Protein AF-A0AAW1VMP9-F1 (afdb_monomer_lite)

Foldseek 3Di:
DDDDDPDPDVVVVVVLLVVLVVVLVVVQVVVCVVPVVNPPSNVVSVVVNPDQDALVQLCVLLVHDPPDDPVVLVVSLVVQLVVCVVPNDSNSNSSSVSSVVNVVVVCVVVVVDDPDDD

Sequence (118 aa):
MKTFLLSQDHSYDILFRLESRSFFKDAVSVYASKSGVAQETLQNAARRAGKVMTEQEARQILGISEETAWEEVLKRYDTLFENNAKNGSFYLQSKVHRAKECLEAAYKDKGQGTPTPS

Organism: Rubus argutus (NCBI:txid59490)

pLDDT: mean 72.02, std 18.21, range [34.09, 94.81]

Radius of gyration: 16.91 Å; chains: 1; bounding box: 56×26×35 Å

Structure (mmCIF, N/CA/C/O backbone):
data_AF-A0AAW1VMP9-F1
#
_entry.id   AF-A0AAW1VMP9-F1
#
loop_
_atom_site.group_PDB
_atom_site.id
_atom_site.type_symbol
_atom_site.label_atom_id
_atom_site.label_alt_id
_atom_site.label_comp_id
_atom_site.label_asym_id
_atom_site.label_entity_id
_atom_site.label_seq_id
_atom_site.pdbx_PDB_ins_code
_atom_site.Cartn_x
_atom_site.Cartn_y
_atom_site.Cartn_z
_atom_site.occupancy
_atom_site.B_iso_or_equiv
_atom_site.auth_seq_id
_atom_site.auth_comp_id
_atom_site.auth_asym_id
_atom_site.auth_atom_id
_atom_site.pdbx_PDB_model_num
ATOM 1 N N . MET A 1 1 ? -19.586 12.106 -18.437 1.00 40.34 1 MET A N 1
ATOM 2 C CA . MET A 1 1 ? -19.361 10.649 -18.546 1.00 40.34 1 MET A CA 1
ATOM 3 C C . MET A 1 1 ? -19.416 10.084 -17.138 1.00 40.34 1 MET A C 1
ATOM 5 O O . MET A 1 1 ? -18.731 10.603 -16.269 1.00 40.34 1 MET A O 1
ATOM 9 N N . LYS A 1 2 ? -20.368 9.179 -16.896 1.00 35.84 2 LYS A N 1
ATOM 10 C CA . LYS A 1 2 ? -20.777 8.687 -15.573 1.00 35.84 2 LYS A CA 1
ATOM 11 C C . LYS A 1 2 ? -19.667 7.864 -14.912 1.00 35.84 2 LYS A C 1
ATOM 13 O O . LYS A 1 2 ? -19.147 6.941 -15.528 1.00 35.84 2 LYS A O 1
ATOM 18 N N . THR A 1 3 ? -19.366 8.236 -13.670 1.00 40.00 3 THR A N 1
ATOM 19 C CA . THR A 1 3 ? -19.149 7.349 -12.517 1.00 40.00 3 THR A CA 1
ATOM 20 C C . THR A 1 3 ? -19.154 5.850 -12.832 1.00 40.00 3 THR A C 1
ATOM 22 O O . THR A 1 3 ? -20.214 5.251 -12.992 1.00 40.00 3 THR A O 1
ATOM 25 N N . PHE A 1 4 ? -17.972 5.234 -12.827 1.00 34.56 4 PHE A N 1
ATOM 26 C CA . PHE A 1 4 ? -17.830 3.811 -12.542 1.00 34.56 4 PHE A CA 1
ATOM 27 C C . PHE A 1 4 ? -17.018 3.678 -11.264 1.00 34.56 4 PHE A C 1
ATOM 29 O O . PHE A 1 4 ? -15.803 3.849 -11.237 1.00 34.56 4 PHE A O 1
ATOM 36 N N . LEU A 1 5 ? -17.768 3.441 -10.193 1.00 34.25 5 LEU A N 1
ATOM 37 C CA . LEU A 1 5 ? -17.295 2.845 -8.961 1.00 34.25 5 LEU A CA 1
ATOM 38 C C . LEU A 1 5 ? -16.457 1.621 -9.346 1.00 34.25 5 LEU A C 1
ATOM 40 O O . LEU A 1 5 ? -16.983 0.677 -9.937 1.00 34.25 5 LEU A O 1
ATOM 44 N N . LEU A 1 6 ? -15.155 1.662 -9.067 1.00 37.22 6 LEU A N 1
ATOM 45 C CA . LEU A 1 6 ? -14.300 0.484 -9.143 1.00 37.22 6 LEU A CA 1
ATOM 46 C C . LEU A 1 6 ? -14.728 -0.459 -8.018 1.00 37.22 6 LEU A C 1
ATOM 48 O O . LEU A 1 6 ? -14.197 -0.429 -6.909 1.00 37.22 6 LEU A O 1
ATOM 52 N N . SER A 1 7 ? -15.732 -1.280 -8.323 1.00 34.09 7 SER A N 1
ATOM 53 C CA . SER A 1 7 ? -15.973 -2.524 -7.613 1.00 34.09 7 SER A CA 1
ATOM 54 C C . SER A 1 7 ? -14.687 -3.341 -7.627 1.00 34.09 7 SER A C 1
ATOM 56 O O . SER A 1 7 ? -14.056 -3.553 -8.662 1.00 34.09 7 SER A O 1
ATOM 58 N N . GLN A 1 8 ? -14.315 -3.762 -6.428 1.00 42.28 8 GLN A N 1
ATOM 59 C CA . GLN A 1 8 ? -13.253 -4.694 -6.094 1.00 42.28 8 GLN A CA 1
ATOM 60 C C . GLN A 1 8 ? -13.503 -6.060 -6.760 1.00 42.28 8 GLN A C 1
ATOM 62 O O . GLN A 1 8 ? -13.965 -6.990 -6.108 1.00 42.28 8 GLN A O 1
ATOM 67 N N . ASP A 1 9 ? -13.216 -6.196 -8.053 1.00 42.22 9 ASP A N 1
ATOM 68 C CA . ASP A 1 9 ? -13.177 -7.499 -8.720 1.00 42.22 9 ASP A CA 1
ATOM 69 C C . ASP A 1 9 ? -11.758 -8.078 -8.628 1.00 42.22 9 ASP A C 1
ATOM 71 O O . ASP A 1 9 ? -10.798 -7.497 -9.143 1.00 42.22 9 ASP A O 1
ATOM 75 N N . HIS A 1 10 ? -11.617 -9.253 -7.998 1.00 47.28 10 HIS A N 1
ATOM 76 C CA . HIS A 1 10 ? -10.349 -9.999 -7.861 1.00 47.28 10 HIS A CA 1
ATOM 77 C C . HIS A 1 10 ? -9.597 -10.176 -9.194 1.00 47.28 10 HIS A C 1
ATOM 79 O O . HIS A 1 10 ? -8.377 -10.345 -9.216 1.00 47.28 10 HIS A O 1
ATOM 85 N N . SER A 1 11 ? -10.313 -10.117 -10.318 1.00 42.22 11 SER A N 1
ATOM 86 C CA . SER A 1 11 ? -9.743 -10.254 -11.655 1.00 42.22 11 SER A CA 1
ATOM 87 C C . SER A 1 11 ? -8.805 -9.098 -12.031 1.00 42.22 11 SER A C 1
ATOM 89 O O . SER A 1 11 ? -7.775 -9.341 -12.661 1.00 42.22 11 SER A O 1
ATOM 91 N N . TYR A 1 12 ? -9.099 -7.860 -11.614 1.00 53.59 12 TYR A N 1
ATOM 92 C CA . TYR A 1 12 ? -8.202 -6.721 -11.850 1.00 53.59 12 TYR A CA 1
ATOM 93 C C . TYR A 1 12 ? -6.960 -6.786 -10.956 1.00 53.59 12 TYR A C 1
ATOM 95 O O . TYR A 1 12 ? -5.870 -6.423 -11.392 1.00 53.59 12 TYR A O 1
ATOM 103 N N . ASP A 1 13 ? -7.090 -7.332 -9.746 1.00 56.94 13 ASP A N 1
ATOM 104 C CA . ASP A 1 13 ? -5.974 -7.504 -8.815 1.00 56.94 13 ASP A CA 1
ATOM 105 C C . ASP A 1 13 ? -4.960 -8.565 -9.290 1.00 56.94 13 ASP A C 1
ATOM 107 O O . ASP A 1 13 ? -3.744 -8.376 -9.186 1.00 56.94 13 ASP A O 1
ATOM 111 N N . ILE A 1 14 ? -5.427 -9.675 -9.875 1.00 57.69 14 ILE A N 1
ATOM 112 C CA . ILE A 1 14 ? -4.536 -10.680 -10.481 1.00 57.69 14 ILE A CA 1
ATOM 113 C C . ILE A 1 14 ? -3.787 -10.083 -11.675 1.00 57.69 14 ILE A C 1
ATOM 115 O O . ILE A 1 14 ? -2.569 -10.248 -11.770 1.00 57.69 14 ILE A O 1
ATOM 119 N N . LEU A 1 15 ? -4.490 -9.375 -12.561 1.00 54.03 15 LEU A N 1
ATOM 120 C CA . LEU A 1 15 ? -3.881 -8.742 -13.732 1.00 54.03 15 LEU A CA 1
ATOM 121 C C . LEU A 1 15 ? -2.833 -7.708 -13.323 1.00 54.03 15 LEU A C 1
ATOM 123 O O . LEU A 1 15 ? -1.704 -7.756 -13.806 1.00 54.03 15 LEU A O 1
ATOM 127 N N . PHE A 1 16 ? -3.153 -6.873 -12.340 1.00 62.84 16 PHE A N 1
ATOM 128 C CA . PHE A 1 16 ? -2.234 -5.883 -11.806 1.00 62.84 16 PHE A CA 1
ATOM 129 C C . PHE A 1 16 ? -0.995 -6.529 -11.157 1.00 62.84 16 PHE A C 1
ATOM 131 O O . PHE A 1 16 ? 0.134 -6.144 -11.450 1.00 62.84 16 PHE A O 1
ATOM 138 N N . ARG A 1 17 ? -1.167 -7.603 -10.369 1.00 60.78 17 ARG A N 1
ATOM 139 C CA . ARG A 1 17 ? -0.063 -8.393 -9.781 1.00 60.78 17 ARG A CA 1
ATOM 140 C C . ARG A 1 17 ? 0.872 -8.986 -10.842 1.00 60.78 17 ARG A C 1
ATOM 142 O O . ARG A 1 17 ? 2.087 -9.057 -10.631 1.00 60.78 17 ARG A O 1
ATOM 149 N N . LEU A 1 18 ? 0.312 -9.471 -11.949 1.00 61.47 18 LEU A N 1
ATOM 150 C CA . LEU A 1 18 ? 1.073 -10.063 -13.050 1.00 61.47 18 LEU A CA 1
ATOM 151 C C . LEU A 1 18 ? 1.825 -8.993 -13.845 1.00 61.47 18 LEU A C 1
ATOM 153 O O . LEU A 1 18 ? 3.013 -9.168 -14.126 1.00 61.47 18 LEU A O 1
ATOM 157 N N . GLU A 1 19 ? 1.171 -7.872 -14.125 1.00 65.12 19 GLU A N 1
ATOM 158 C CA . GLU A 1 19 ? 1.743 -6.751 -14.864 1.00 65.12 19 GLU A CA 1
ATOM 159 C C . GLU A 1 19 ? 2.907 -6.105 -14.093 1.00 65.12 19 GLU A C 1
ATOM 161 O O . GLU A 1 19 ? 3.992 -5.933 -14.653 1.00 65.12 19 GLU A O 1
ATOM 166 N N . SER A 1 20 ? 2.780 -5.898 -12.772 1.00 67.81 20 SER A N 1
ATOM 167 C CA . SER A 1 20 ? 3.886 -5.378 -11.946 1.00 67.81 20 SER A CA 1
ATOM 168 C C . SER A 1 20 ? 5.080 -6.333 -11.904 1.00 67.81 20 SER A C 1
ATOM 170 O O . SER A 1 20 ? 6.230 -5.889 -11.901 1.00 67.81 20 SER A O 1
ATOM 172 N N . ARG A 1 21 ? 4.838 -7.654 -11.881 1.00 67.31 21 ARG A N 1
ATOM 173 C CA . ARG A 1 21 ? 5.917 -8.656 -11.931 1.00 67.31 21 ARG A CA 1
ATOM 174 C C . ARG A 1 21 ? 6.619 -8.660 -13.282 1.00 67.31 21 ARG A C 1
ATOM 176 O O . ARG A 1 21 ? 7.835 -8.831 -13.285 1.00 67.31 21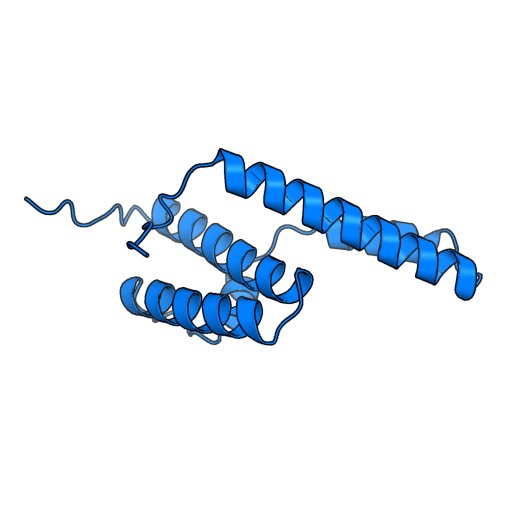 ARG A O 1
ATOM 183 N N . SER A 1 22 ? 5.896 -8.495 -14.391 1.00 69.81 22 SER A N 1
ATOM 184 C CA . SER A 1 22 ? 6.514 -8.377 -15.717 1.00 69.81 22 SER A CA 1
ATOM 185 C C . SER A 1 22 ? 7.405 -7.143 -15.773 1.00 69.81 22 SER A C 1
ATOM 187 O O . SER A 1 22 ? 8.600 -7.262 -16.020 1.00 69.81 22 SER A O 1
ATOM 189 N N . PHE A 1 23 ? 6.867 -5.989 -15.378 1.00 68.06 23 PHE A N 1
ATOM 190 C CA . PHE A 1 23 ? 7.603 -4.729 -15.399 1.00 68.06 23 PHE A CA 1
ATOM 191 C C . PHE A 1 23 ? 8.866 -4.768 -14.524 1.00 68.06 23 PHE A C 1
ATOM 193 O O . PHE A 1 23 ? 9.930 -4.297 -14.922 1.00 68.06 23 PHE A O 1
ATOM 200 N N . PHE A 1 24 ? 8.778 -5.374 -13.334 1.00 67.50 24 PHE A N 1
ATOM 201 C CA . PHE A 1 24 ? 9.937 -5.564 -12.461 1.00 67.50 24 PHE A CA 1
ATOM 202 C C . PHE A 1 24 ? 10.985 -6.497 -13.080 1.00 67.50 24 PHE A C 1
ATOM 204 O O . PHE A 1 24 ? 12.177 -6.198 -13.020 1.00 67.50 24 PHE A O 1
ATOM 211 N N . LYS A 1 25 ? 10.562 -7.616 -13.682 1.00 69.56 25 LYS A N 1
ATOM 212 C CA . LYS A 1 25 ? 11.471 -8.540 -14.375 1.00 69.56 25 LYS A CA 1
ATOM 213 C C . LYS A 1 25 ? 12.194 -7.847 -15.526 1.00 69.56 25 LYS A C 1
ATOM 215 O O . LYS A 1 25 ? 13.407 -8.001 -15.639 1.00 69.56 25 LYS A O 1
ATOM 220 N N . ASP A 1 26 ? 11.477 -7.050 -16.309 1.00 74.00 26 ASP A N 1
ATOM 221 C CA . ASP A 1 26 ? 12.039 -6.319 -17.443 1.00 74.00 26 ASP A CA 1
ATOM 222 C C . ASP A 1 26 ? 13.040 -5.260 -16.968 1.00 74.00 26 ASP A C 1
ATOM 224 O O . ASP A 1 26 ? 14.166 -5.202 -17.462 1.00 74.00 26 ASP A O 1
ATOM 228 N N . ALA A 1 27 ? 12.695 -4.486 -15.933 1.00 72.06 27 ALA A N 1
ATOM 229 C CA . ALA A 1 27 ? 13.596 -3.500 -15.337 1.00 72.06 27 ALA A CA 1
ATOM 230 C C . ALA A 1 27 ? 14.885 -4.140 -14.795 1.00 72.06 27 ALA A C 1
ATOM 232 O O . ALA A 1 27 ? 15.986 -3.636 -15.029 1.00 72.06 27 ALA A O 1
ATOM 233 N N . VAL A 1 28 ? 14.759 -5.275 -14.103 1.00 69.81 28 VAL A N 1
ATOM 234 C CA . VAL A 1 28 ? 15.901 -6.039 -13.591 1.00 69.81 28 VAL A CA 1
ATOM 235 C C . VAL A 1 28 ? 16.744 -6.599 -14.739 1.00 69.81 28 VAL A C 1
ATOM 237 O O . VAL A 1 28 ? 17.968 -6.493 -14.690 1.00 69.81 28 VAL A O 1
ATOM 240 N N . SER A 1 29 ? 16.117 -7.143 -15.786 1.00 72.75 29 SER A N 1
ATOM 241 C CA . SER A 1 29 ? 16.826 -7.663 -16.958 1.00 72.75 29 SER A CA 1
ATOM 242 C C . SER A 1 29 ? 17.614 -6.564 -17.670 1.00 72.75 29 SER A C 1
ATOM 244 O O . SER A 1 29 ? 18.782 -6.759 -17.993 1.00 72.75 29 SER A O 1
ATOM 246 N N . VAL A 1 30 ? 17.013 -5.388 -17.867 1.00 73.62 30 VAL A N 1
ATOM 247 C CA . VAL A 1 30 ? 17.678 -4.235 -18.492 1.00 73.62 30 VAL A CA 1
ATOM 248 C C . VAL A 1 30 ? 18.849 -3.744 -17.638 1.00 73.62 30 VAL A C 1
ATOM 250 O O . VAL A 1 30 ? 19.916 -3.439 -18.173 1.00 73.62 30 VAL A O 1
ATOM 253 N N . TYR A 1 31 ? 18.684 -3.679 -16.314 1.00 68.44 31 TYR A N 1
ATOM 254 C CA . TYR A 1 31 ? 19.758 -3.287 -15.400 1.00 68.44 31 TYR A CA 1
ATOM 255 C C . TYR A 1 31 ? 20.919 -4.296 -15.405 1.00 68.44 31 TYR A C 1
ATOM 257 O O . TYR A 1 31 ? 22.084 -3.895 -15.450 1.00 68.44 31 TYR A O 1
ATOM 265 N N . ALA A 1 32 ? 20.621 -5.599 -15.417 1.00 65.69 32 ALA A N 1
ATOM 266 C CA . ALA A 1 32 ? 21.622 -6.664 -15.472 1.00 65.69 32 ALA A CA 1
ATOM 267 C C . ALA A 1 32 ? 22.429 -6.631 -16.782 1.00 65.69 32 ALA A C 1
ATOM 269 O O . ALA A 1 32 ? 23.659 -6.682 -16.742 1.00 65.69 32 ALA A O 1
ATOM 270 N N . SER A 1 33 ? 21.764 -6.453 -17.931 1.00 69.00 33 SER A N 1
ATOM 271 C CA . SER A 1 33 ? 22.430 -6.328 -19.236 1.00 69.00 33 SER A CA 1
ATOM 272 C C . SER A 1 33 ? 23.355 -5.110 -19.331 1.00 69.00 33 SER A C 1
ATOM 274 O O . SER A 1 33 ? 24.319 -5.141 -20.089 1.00 69.00 33 SER A O 1
ATOM 276 N N . LYS A 1 34 ? 23.085 -4.041 -18.568 1.00 68.06 34 LYS A N 1
ATOM 277 C CA . LYS A 1 34 ? 23.891 -2.808 -18.563 1.00 68.06 34 LYS A CA 1
ATOM 278 C C . LYS A 1 34 ? 25.041 -2.808 -17.552 1.00 68.06 34 LYS A C 1
ATOM 280 O O . LYS A 1 34 ? 26.014 -2.097 -17.765 1.00 68.06 34 LYS A O 1
ATOM 285 N N . SER A 1 35 ? 24.926 -3.554 -16.452 1.00 60.88 35 SER A N 1
ATOM 286 C CA . SER A 1 35 ? 25.877 -3.501 -15.327 1.00 60.88 35 SER A CA 1
ATOM 287 C C . SER A 1 35 ? 26.858 -4.676 -15.263 1.00 60.88 35 SER A C 1
ATOM 289 O O . SER A 1 35 ? 27.803 -4.621 -14.484 1.00 60.88 35 SER A O 1
ATOM 291 N N . GLY A 1 36 ? 26.660 -5.741 -16.051 1.00 61.72 36 GLY A N 1
ATOM 292 C CA . GLY A 1 36 ? 27.541 -6.919 -16.052 1.00 61.72 36 GLY A CA 1
ATOM 293 C C . GLY A 1 36 ? 27.444 -7.796 -14.792 1.00 61.72 36 GLY A C 1
ATOM 294 O O . GLY A 1 36 ? 28.116 -8.819 -14.703 1.00 61.72 36 GLY A O 1
ATOM 295 N N . VAL A 1 37 ? 26.582 -7.443 -13.829 1.00 59.09 37 VAL A N 1
ATOM 296 C CA . VAL A 1 37 ? 26.373 -8.179 -12.571 1.00 59.09 37 VAL A CA 1
ATOM 297 C C . VAL A 1 37 ? 25.137 -9.077 -12.711 1.00 59.09 37 VAL A C 1
ATOM 299 O O . VAL A 1 37 ? 24.029 -8.722 -12.313 1.00 59.09 37 VAL A O 1
ATOM 302 N N . ALA A 1 38 ? 25.296 -10.228 -13.368 1.00 59.72 38 ALA A N 1
ATOM 303 C CA . ALA A 1 38 ? 24.158 -10.944 -13.958 1.00 59.72 38 ALA A CA 1
ATOM 304 C C . ALA A 1 38 ? 23.418 -11.944 -13.045 1.00 59.72 38 ALA A C 1
ATOM 306 O O . ALA A 1 38 ? 22.240 -12.193 -13.284 1.00 59.72 38 ALA A O 1
ATOM 307 N N . GLN A 1 39 ? 24.038 -12.527 -12.010 1.00 56.34 39 GLN A N 1
ATOM 308 C CA . GLN A 1 39 ? 23.386 -13.605 -11.237 1.00 56.34 39 GLN A CA 1
ATOM 309 C C . GLN A 1 39 ? 23.012 -13.238 -9.802 1.00 56.34 39 GLN A C 1
ATOM 311 O O . GLN A 1 39 ? 21.892 -13.519 -9.375 1.00 56.34 39 GLN A O 1
ATOM 316 N N . GLU A 1 40 ? 23.910 -12.601 -9.054 1.00 57.84 40 GLU A N 1
ATOM 317 C CA . GLU A 1 40 ? 23.676 -12.337 -7.632 1.00 57.84 40 GLU A CA 1
ATOM 318 C C . GLU A 1 40 ? 22.629 -11.233 -7.419 1.00 57.84 40 GLU A C 1
ATOM 320 O O . GLU A 1 40 ? 21.730 -11.366 -6.587 1.00 57.84 40 GLU A O 1
ATOM 325 N N . THR A 1 41 ? 22.654 -10.180 -8.244 1.00 58.75 41 THR A N 1
ATOM 326 C CA . THR A 1 41 ? 21.614 -9.141 -8.264 1.00 58.75 41 THR A CA 1
ATOM 327 C C . THR A 1 41 ? 20.272 -9.701 -8.723 1.00 58.75 41 THR A C 1
ATOM 329 O O . THR A 1 41 ? 19.247 -9.320 -8.167 1.00 58.75 41 THR A O 1
ATOM 332 N N . LEU A 1 42 ? 20.259 -10.646 -9.669 1.00 55.16 42 LEU A N 1
ATOM 333 C CA . LEU A 1 42 ? 19.035 -11.290 -10.150 1.00 55.16 42 LEU A CA 1
ATOM 334 C C . LEU A 1 42 ? 18.411 -12.187 -9.073 1.00 55.16 42 LEU A C 1
ATOM 336 O O . LEU A 1 42 ? 17.206 -12.118 -8.846 1.00 55.16 42 LEU A O 1
ATOM 340 N N . GLN A 1 43 ? 19.223 -12.976 -8.358 1.00 56.00 43 GLN A N 1
ATOM 341 C CA . GLN A 1 43 ? 18.763 -13.784 -7.224 1.00 56.00 43 GLN A CA 1
ATOM 342 C C . GLN A 1 43 ? 18.306 -12.921 -6.049 1.00 56.00 43 GLN A C 1
ATOM 344 O O . GLN A 1 43 ? 17.280 -13.223 -5.446 1.00 56.00 43 GLN A O 1
ATOM 349 N N . ASN A 1 44 ? 19.015 -11.836 -5.728 1.00 56.94 44 ASN A N 1
ATOM 350 C CA . ASN A 1 44 ? 18.604 -10.917 -4.667 1.00 56.94 44 ASN A CA 1
ATOM 351 C C . ASN A 1 44 ?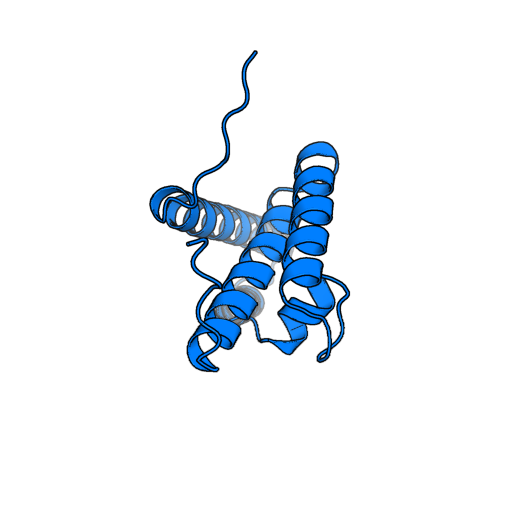 17.344 -10.129 -5.048 1.00 56.94 44 ASN A C 1
ATOM 353 O O . ASN A 1 44 ? 16.455 -9.963 -4.215 1.00 56.94 44 ASN A O 1
ATOM 357 N N . ALA A 1 45 ? 17.216 -9.699 -6.304 1.00 53.66 45 ALA A N 1
ATOM 358 C CA . ALA A 1 45 ? 16.008 -9.073 -6.828 1.00 53.66 45 ALA A CA 1
ATOM 359 C C . ALA A 1 45 ? 14.833 -10.059 -6.856 1.00 53.66 45 ALA A C 1
ATOM 361 O O . ALA A 1 45 ? 13.737 -9.686 -6.461 1.00 53.66 45 ALA A O 1
ATOM 362 N N . ALA A 1 46 ? 15.053 -11.322 -7.229 1.00 52.78 46 ALA A N 1
ATOM 363 C CA . ALA A 1 46 ? 14.037 -12.373 -7.184 1.00 52.78 46 ALA A CA 1
ATOM 364 C C . ALA A 1 46 ? 13.634 -12.737 -5.743 1.00 52.78 46 ALA A C 1
ATOM 366 O O . ALA A 1 46 ? 12.446 -12.869 -5.459 1.00 52.78 46 ALA A O 1
ATOM 367 N N . ARG A 1 47 ? 14.593 -12.819 -4.807 1.00 53.56 47 ARG A N 1
ATOM 368 C CA . ARG A 1 47 ? 14.331 -12.996 -3.366 1.00 53.56 47 ARG A CA 1
ATOM 369 C C . ARG A 1 47 ? 13.544 -11.820 -2.788 1.00 53.56 47 ARG A C 1
ATOM 371 O O . ARG A 1 47 ? 12.621 -12.037 -2.012 1.00 53.56 47 ARG A O 1
ATOM 378 N N . ARG A 1 48 ? 13.861 -10.582 -3.189 1.00 53.75 48 ARG A N 1
ATOM 379 C CA . ARG A 1 48 ? 13.104 -9.378 -2.801 1.00 53.75 48 ARG A CA 1
ATOM 380 C C . ARG A 1 48 ? 11.731 -9.307 -3.468 1.00 53.75 48 ARG A C 1
ATOM 382 O O . ARG A 1 48 ? 10.780 -8.910 -2.812 1.00 53.75 48 ARG A O 1
ATOM 389 N N . ALA A 1 49 ? 11.602 -9.741 -4.719 1.00 51.44 49 ALA A N 1
ATOM 390 C CA . ALA A 1 49 ? 10.324 -9.840 -5.423 1.00 51.44 49 ALA A CA 1
ATOM 391 C C . ALA A 1 49 ? 9.407 -10.924 -4.836 1.00 51.44 49 ALA A C 1
ATOM 393 O O . ALA A 1 49 ? 8.192 -10.843 -4.990 1.00 51.44 49 ALA A O 1
ATOM 394 N N . GLY A 1 50 ? 9.983 -11.926 -4.163 1.00 51.25 50 GLY A N 1
ATOM 395 C CA . GLY A 1 50 ? 9.266 -12.924 -3.372 1.00 51.25 50 GLY A CA 1
ATOM 396 C C . GLY A 1 50 ? 8.997 -12.510 -1.923 1.00 51.25 50 GLY A C 1
ATOM 397 O O . GLY A 1 50 ? 8.323 -13.250 -1.209 1.00 51.25 50 GLY A O 1
ATOM 398 N N . LYS A 1 51 ? 9.502 -11.356 -1.461 1.00 62.59 51 LYS A N 1
ATOM 399 C CA . LYS A 1 51 ? 9.240 -10.886 -0.101 1.00 62.59 51 LYS A CA 1
ATOM 400 C C . LYS A 1 51 ? 7.810 -10.357 -0.034 1.00 62.59 51 LYS A C 1
ATOM 402 O O . LYS A 1 51 ? 7.491 -9.316 -0.605 1.00 62.59 51 LYS A O 1
ATOM 407 N N . VAL A 1 52 ? 6.956 -11.105 0.657 1.00 70.94 52 VAL A N 1
ATOM 408 C CA . VAL A 1 52 ? 5.611 -10.669 1.037 1.00 70.94 52 VAL A CA 1
ATOM 409 C C . VAL A 1 52 ? 5.748 -9.376 1.842 1.00 70.94 52 VAL A C 1
ATOM 411 O O . VAL A 1 52 ? 6.567 -9.305 2.761 1.00 70.94 52 VAL A O 1
ATOM 414 N N . MET A 1 53 ? 5.000 -8.343 1.456 1.00 82.75 53 MET A N 1
ATOM 415 C CA . MET A 1 53 ? 4.989 -7.074 2.182 1.00 82.75 53 MET A CA 1
ATOM 416 C C . MET A 1 53 ? 4.477 -7.292 3.607 1.00 82.75 53 MET A C 1
ATOM 418 O O . MET A 1 53 ? 3.500 -8.011 3.810 1.00 82.75 53 MET A O 1
ATOM 422 N N . THR A 1 54 ? 5.148 -6.678 4.580 1.00 89.25 54 THR A N 1
ATOM 423 C CA . THR A 1 54 ? 4.747 -6.732 5.990 1.00 89.25 54 THR A CA 1
ATOM 424 C C . THR A 1 54 ? 3.728 -5.638 6.313 1.00 89.25 54 THR A C 1
ATOM 426 O O . THR A 1 54 ? 3.702 -4.598 5.655 1.00 89.25 54 THR A O 1
ATOM 429 N N . GLU A 1 55 ? 2.930 -5.832 7.369 1.00 89.25 55 GLU A N 1
ATOM 430 C CA . GLU A 1 55 ? 1.969 -4.826 7.860 1.00 89.25 55 GLU A CA 1
ATOM 431 C C . GLU A 1 55 ? 2.660 -3.481 8.144 1.00 89.25 55 GLU A C 1
ATOM 433 O O . GLU A 1 55 ? 2.162 -2.420 7.774 1.00 89.25 55 GLU A O 1
ATOM 438 N N . GLN A 1 56 ? 3.862 -3.524 8.725 1.00 89.50 56 GLN A N 1
ATOM 439 C CA . GLN A 1 56 ? 4.664 -2.332 8.999 1.00 89.50 56 GLN A CA 1
ATOM 440 C C . GLN A 1 56 ? 5.079 -1.592 7.716 1.00 89.50 56 GLN A C 1
ATOM 442 O O . GLN A 1 56 ? 4.967 -0.368 7.657 1.00 89.50 56 GLN A O 1
ATOM 447 N N . GLU A 1 57 ? 5.532 -2.308 6.680 1.00 88.69 57 GLU A N 1
ATOM 448 C CA . GLU A 1 57 ? 5.878 -1.700 5.385 1.00 88.69 57 GLU A CA 1
ATOM 449 C C . GLU A 1 57 ? 4.630 -1.097 4.721 1.00 88.69 57 GLU A C 1
ATOM 451 O O . GLU A 1 57 ? 4.681 0.019 4.204 1.00 88.69 57 GLU A O 1
ATOM 456 N N . ALA A 1 58 ? 3.485 -1.781 4.803 1.00 92.69 58 ALA A N 1
ATOM 457 C CA . ALA A 1 58 ? 2.221 -1.272 4.283 1.00 92.69 58 ALA A CA 1
ATOM 458 C C . ALA A 1 58 ? 1.796 0.039 4.967 1.00 92.69 58 ALA A C 1
ATOM 460 O O . ALA A 1 58 ? 1.426 1.003 4.291 1.00 92.69 58 ALA A O 1
ATOM 461 N N . ARG A 1 59 ? 1.921 0.116 6.299 1.00 93.50 59 ARG A N 1
ATOM 462 C CA . ARG A 1 59 ? 1.659 1.345 7.066 1.00 93.50 59 ARG A CA 1
ATOM 463 C C . ARG A 1 59 ? 2.587 2.485 6.669 1.00 93.50 59 ARG A C 1
ATOM 465 O O . ARG A 1 59 ? 2.126 3.609 6.492 1.00 93.50 59 ARG A O 1
ATOM 472 N N . GLN A 1 60 ? 3.871 2.198 6.467 1.00 94.19 60 GLN A N 1
ATOM 473 C CA . GLN A 1 60 ? 4.839 3.194 6.006 1.00 94.19 60 GLN A CA 1
ATOM 474 C C . GLN A 1 60 ? 4.507 3.718 4.605 1.00 94.19 60 GLN A C 1
ATOM 476 O O . GLN A 1 60 ? 4.579 4.922 4.379 1.00 94.19 60 GLN A O 1
ATOM 481 N N . ILE A 1 61 ? 4.095 2.842 3.682 1.00 93.00 61 ILE A N 1
ATOM 482 C CA . ILE A 1 61 ? 3.701 3.228 2.318 1.00 93.00 61 ILE A CA 1
ATOM 483 C C . ILE A 1 61 ? 2.473 4.145 2.325 1.00 93.00 61 ILE A C 1
ATO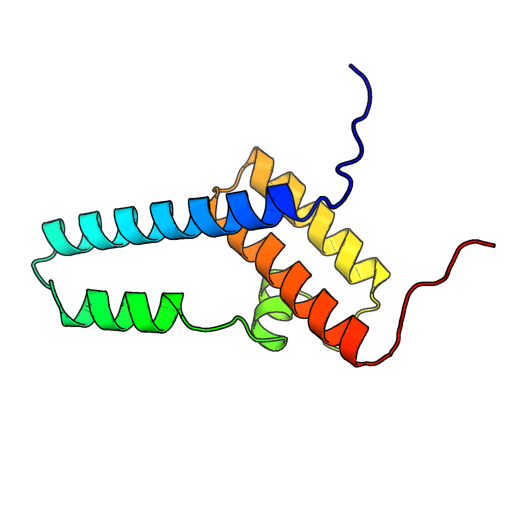M 485 O O . ILE A 1 61 ? 2.440 5.116 1.571 1.00 93.00 61 ILE A O 1
ATOM 489 N N . LEU A 1 62 ? 1.478 3.867 3.172 1.00 94.81 62 LEU A N 1
ATOM 490 C CA . LEU A 1 62 ? 0.305 4.736 3.314 1.00 94.81 62 LEU A CA 1
ATOM 491 C C . LEU A 1 62 ? 0.576 5.957 4.215 1.00 94.81 62 LEU A C 1
ATOM 493 O O . LEU A 1 62 ? -0.188 6.923 4.202 1.00 94.81 62 LEU A O 1
ATOM 497 N N . GLY A 1 63 ? 1.679 5.962 4.963 1.00 94.81 63 GLY A N 1
ATO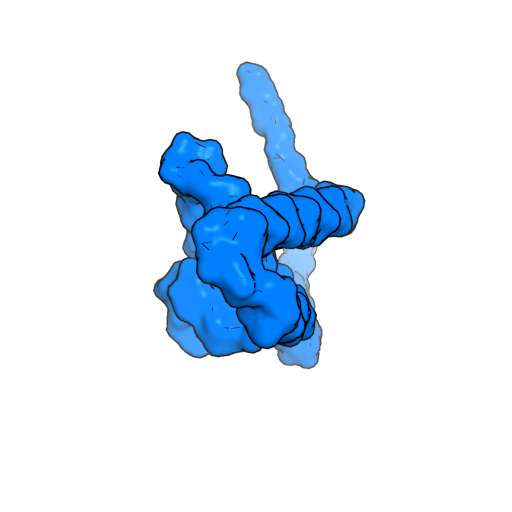M 498 C CA . GLY A 1 63 ? 2.022 7.021 5.909 1.00 94.81 63 GLY A CA 1
ATOM 499 C C . GLY A 1 63 ? 1.037 7.099 7.075 1.00 94.81 63 GLY A C 1
ATOM 500 O O . GLY A 1 63 ? 0.594 8.192 7.418 1.00 94.81 63 GLY A O 1
ATOM 501 N N . ILE A 1 64 ? 0.668 5.945 7.632 1.00 94.19 64 ILE A N 1
ATOM 502 C CA . ILE A 1 64 ? -0.278 5.799 8.747 1.00 94.19 64 ILE A CA 1
ATOM 503 C C . ILE A 1 64 ? 0.395 5.142 9.959 1.00 94.19 64 ILE A C 1
ATOM 505 O O . ILE A 1 64 ? 1.424 4.475 9.828 1.00 94.19 64 ILE A O 1
ATOM 509 N N . SER A 1 65 ? -0.191 5.320 11.141 1.00 92.88 65 SER A N 1
ATOM 510 C CA . SER A 1 65 ? 0.257 4.692 12.390 1.00 92.88 65 SER A CA 1
ATOM 511 C C . SER A 1 65 ? -0.494 3.388 12.676 1.00 92.88 65 SER A C 1
ATOM 513 O O . SER A 1 65 ? -1.440 3.026 11.975 1.00 92.88 65 SER A O 1
ATOM 515 N N . GLU A 1 66 ? -0.084 2.670 13.724 1.00 86.94 66 GLU A N 1
ATOM 516 C CA . GLU A 1 66 ? -0.747 1.421 14.118 1.00 86.94 66 GLU A CA 1
ATOM 517 C C . GLU A 1 66 ? -2.182 1.612 14.604 1.00 86.94 66 GLU A C 1
ATOM 519 O O . GLU A 1 66 ? -3.035 0.759 14.379 1.00 86.94 66 GLU A O 1
ATOM 524 N N . GLU A 1 67 ? -2.442 2.763 15.215 1.00 87.12 67 GLU A N 1
ATOM 525 C CA . GLU A 1 67 ? -3.723 3.137 15.816 1.00 87.12 67 GLU A CA 1
ATOM 526 C C . GLU A 1 67 ? -4.685 3.783 14.808 1.00 87.12 67 GLU A C 1
ATOM 528 O O . GLU A 1 67 ? -5.768 4.241 15.166 1.00 87.12 67 GLU A O 1
ATOM 533 N N . THR A 1 68 ? -4.294 3.857 13.532 1.00 89.81 68 THR A N 1
ATOM 534 C CA . THR A 1 68 ? -5.119 4.488 12.501 1.00 89.81 68 THR A CA 1
ATOM 535 C C . THR A 1 68 ? -6.370 3.651 12.236 1.00 89.81 68 THR A C 1
ATOM 537 O O . THR A 1 68 ? -6.285 2.471 11.893 1.00 89.81 68 THR A O 1
ATOM 540 N N . ALA A 1 69 ? -7.540 4.279 12.371 1.00 90.81 69 ALA A N 1
ATOM 541 C CA . ALA A 1 69 ? -8.825 3.647 12.097 1.00 90.81 69 ALA A CA 1
ATOM 542 C C . ALA A 1 69 ? -8.956 3.246 10.619 1.00 90.81 69 ALA A C 1
ATOM 544 O O . ALA A 1 69 ? -8.459 3.938 9.729 1.00 90.81 69 ALA A O 1
ATOM 545 N N . TRP A 1 70 ? -9.680 2.154 10.355 1.00 89.75 70 TRP A N 1
ATOM 546 C CA . TRP A 1 70 ? -9.820 1.578 9.013 1.00 89.75 70 TRP A CA 1
ATOM 547 C C . TRP A 1 70 ? -10.342 2.572 7.962 1.00 89.75 70 TRP A C 1
ATOM 549 O O . TRP A 1 70 ? -9.858 2.604 6.833 1.00 89.75 70 TRP A O 1
ATOM 559 N N . GLU A 1 71 ? -11.284 3.432 8.342 1.00 90.00 71 GLU A N 1
ATOM 560 C CA . GLU A 1 71 ? -11.834 4.468 7.459 1.00 90.00 71 GLU A CA 1
ATOM 561 C C . GLU A 1 71 ? -10.758 5.453 6.976 1.00 90.00 71 GLU A C 1
ATOM 563 O O . GLU A 1 71 ? -10.700 5.793 5.793 1.00 90.00 71 GLU A O 1
ATOM 568 N N . GLU A 1 72 ? -9.852 5.858 7.868 1.00 90.81 72 GLU A N 1
ATOM 569 C CA . GLU A 1 72 ? -8.750 6.758 7.522 1.00 90.81 72 GLU A CA 1
ATOM 570 C C . GLU A 1 72 ? -7.701 6.040 6.657 1.00 90.81 72 GLU A C 1
ATOM 572 O O . GLU A 1 72 ? -7.128 6.651 5.753 1.00 90.81 72 GLU A O 1
ATOM 577 N N . VAL A 1 73 ? -7.507 4.726 6.845 1.00 91.56 73 VAL A N 1
ATOM 578 C CA . VAL A 1 73 ? -6.670 3.900 5.953 1.00 91.56 73 VAL A CA 1
ATOM 579 C C . VAL A 1 73 ? -7.205 3.927 4.521 1.00 91.56 73 VAL A C 1
ATOM 581 O O . VAL A 1 73 ? -6.431 4.163 3.589 1.00 91.56 73 VAL A O 1
ATOM 584 N N . LEU A 1 74 ? -8.515 3.728 4.335 1.00 91.75 74 LEU A N 1
ATOM 585 C CA . LEU A 1 74 ? -9.149 3.754 3.012 1.00 91.75 74 LEU A CA 1
ATOM 586 C C . LEU A 1 74 ? -9.023 5.130 2.354 1.00 91.75 74 LEU A C 1
ATOM 588 O O . LEU A 1 74 ? -8.553 5.234 1.223 1.00 91.75 74 LEU A O 1
ATOM 592 N N . LYS A 1 75 ? -9.335 6.196 3.093 1.00 92.94 75 LYS A N 1
ATOM 593 C CA . LYS A 1 75 ? -9.214 7.574 2.602 1.00 92.94 75 LYS A CA 1
ATOM 594 C C . LYS A 1 75 ? -7.783 7.916 2.182 1.00 92.94 75 LYS A C 1
ATOM 596 O O . LYS A 1 75 ? -7.554 8.580 1.163 1.00 92.94 75 LYS A O 1
ATOM 601 N N . ARG A 1 76 ? -6.800 7.459 2.962 1.00 94.06 76 ARG A N 1
ATOM 602 C CA . ARG A 1 76 ? -5.383 7.662 2.665 1.00 94.06 76 ARG A CA 1
ATOM 603 C C . ARG A 1 76 ? -4.950 6.885 1.426 1.00 94.06 76 ARG A C 1
ATOM 605 O O . ARG A 1 76 ? -4.231 7.443 0.594 1.00 94.06 76 ARG A O 1
ATOM 612 N N . TYR A 1 77 ? -5.414 5.644 1.287 1.00 94.38 77 TYR A N 1
ATOM 613 C CA . TYR A 1 77 ? -5.219 4.831 0.092 1.00 94.38 77 TYR A CA 1
ATOM 614 C C . TYR A 1 77 ? -5.787 5.518 -1.157 1.00 94.38 77 TYR A C 1
ATOM 616 O O . TYR A 1 77 ? -5.031 5.716 -2.107 1.00 94.38 77 TYR A O 1
ATOM 624 N N . ASP A 1 78 ? -7.050 5.949 -1.139 1.00 92.88 78 ASP A N 1
ATOM 625 C CA . ASP A 1 78 ? -7.711 6.557 -2.302 1.00 92.88 78 ASP A CA 1
ATOM 626 C C . ASP A 1 78 ? -6.967 7.815 -2.766 1.00 92.88 78 ASP A C 1
ATOM 628 O O . ASP A 1 78 ? -6.621 7.953 -3.940 1.00 92.88 78 ASP A O 1
ATOM 632 N N . THR A 1 79 ? -6.597 8.681 -1.817 1.00 93.38 79 THR A N 1
ATOM 633 C CA . THR A 1 79 ? -5.824 9.900 -2.100 1.00 93.38 79 THR A CA 1
ATOM 634 C C . THR A 1 79 ? -4.487 9.583 -2.780 1.00 93.38 79 THR A C 1
ATOM 636 O O . THR A 1 79 ? -4.106 10.227 -3.760 1.00 93.38 79 THR A O 1
ATOM 639 N N . LEU A 1 80 ? -3.740 8.601 -2.263 1.00 92.38 80 LEU A N 1
ATOM 640 C CA . LEU A 1 80 ? -2.445 8.210 -2.827 1.00 92.38 80 LEU A CA 1
ATOM 641 C C . LEU A 1 80 ? -2.601 7.523 -4.185 1.00 92.38 80 LEU A C 1
ATOM 643 O O . LEU A 1 80 ? -1.799 7.764 -5.087 1.00 92.38 80 LEU A O 1
ATOM 647 N N . PHE A 1 81 ? -3.625 6.688 -4.343 1.00 89.50 81 PHE A N 1
ATOM 648 C CA . PHE A 1 81 ? -3.889 5.961 -5.575 1.00 89.50 81 PHE A CA 1
ATOM 649 C C . PHE A 1 81 ? -4.268 6.914 -6.713 1.00 89.50 81 PHE A C 1
ATOM 651 O O . PHE A 1 81 ? -3.679 6.836 -7.790 1.00 89.50 81 PHE A O 1
ATOM 658 N N . GLU A 1 82 ? -5.168 7.870 -6.465 1.00 90.69 82 GLU A N 1
ATOM 659 C CA . GLU A 1 82 ? -5.552 8.887 -7.448 1.00 90.69 82 GLU A CA 1
ATOM 660 C C . GLU A 1 82 ? -4.386 9.802 -7.835 1.00 90.69 82 GLU A C 1
ATOM 662 O O . GLU A 1 82 ? -4.177 10.086 -9.018 1.00 90.69 82 GLU A O 1
ATOM 667 N N . ASN A 1 83 ? -3.601 10.256 -6.854 1.00 92.19 83 ASN A N 1
ATOM 668 C CA . ASN A 1 83 ? -2.439 11.104 -7.117 1.00 92.19 83 ASN A CA 1
ATOM 669 C C . ASN A 1 83 ? -1.375 10.358 -7.933 1.00 92.19 83 ASN A C 1
ATOM 671 O O . ASN A 1 83 ? -0.810 10.924 -8.871 1.00 92.19 83 ASN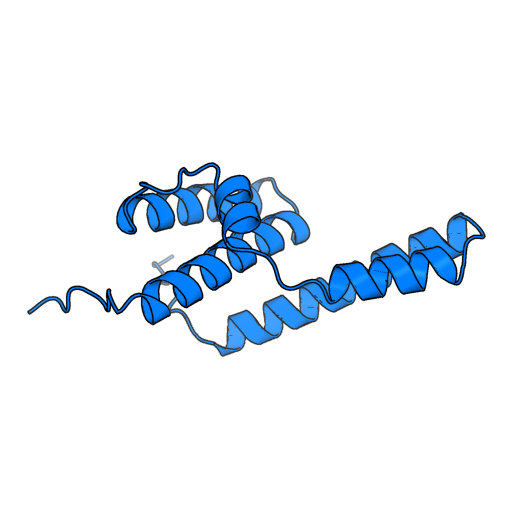 A O 1
ATOM 675 N N . ASN A 1 84 ? -1.142 9.078 -7.629 1.00 86.38 84 ASN A N 1
ATOM 676 C CA . ASN A 1 84 ? -0.193 8.247 -8.365 1.00 86.38 84 ASN A CA 1
ATOM 677 C C . ASN A 1 84 ? -0.695 7.867 -9.762 1.00 86.38 84 ASN A C 1
ATOM 679 O O . ASN A 1 84 ? 0.123 7.733 -10.664 1.00 86.38 84 ASN A O 1
ATOM 683 N N . ALA A 1 85 ? -2.005 7.737 -9.974 1.00 83.38 85 ALA A N 1
ATOM 684 C CA . ALA A 1 85 ? -2.558 7.519 -11.310 1.00 83.38 85 ALA A CA 1
ATOM 685 C C . ALA A 1 85 ? -2.346 8.735 -12.232 1.00 83.38 85 ALA A C 1
ATOM 687 O O . ALA A 1 85 ? -2.196 8.573 -13.440 1.00 83.38 85 ALA A O 1
ATOM 688 N N . LYS A 1 86 ? -2.321 9.950 -11.665 1.00 86.50 86 LYS A N 1
ATOM 689 C CA . LYS A 1 86 ? -2.113 11.201 -12.415 1.00 86.50 86 LYS A CA 1
ATOM 690 C C . LYS A 1 86 ? -0.634 11.514 -12.640 1.00 86.50 86 LYS A C 1
ATOM 692 O O . LYS A 1 86 ? -0.246 11.871 -13.746 1.00 86.50 86 LYS A O 1
ATOM 697 N N . ASN A 1 87 ? 0.174 11.395 -11.586 1.00 85.44 87 ASN A N 1
ATOM 698 C CA . ASN A 1 87 ? 1.543 11.925 -11.550 1.00 85.44 87 ASN A CA 1
ATOM 699 C C . ASN A 1 87 ? 2.599 10.876 -11.170 1.00 85.44 87 ASN A C 1
ATOM 701 O O . ASN A 1 87 ? 3.790 11.183 -11.123 1.00 85.44 87 ASN A O 1
ATOM 705 N N . GLY A 1 88 ? 2.176 9.664 -10.824 1.00 81.81 88 GLY A N 1
ATOM 706 C CA . GLY A 1 88 ? 3.049 8.592 -10.370 1.00 81.81 88 GLY A CA 1
ATOM 707 C C . GLY A 1 88 ? 3.403 7.610 -11.479 1.00 81.81 88 GLY A C 1
ATOM 708 O O . GLY A 1 88 ? 3.040 7.756 -12.642 1.00 81.81 88 GLY A O 1
ATOM 709 N N . SER A 1 89 ? 4.140 6.574 -11.091 1.00 83.12 89 SER A N 1
ATOM 710 C CA . SER A 1 89 ? 4.419 5.433 -11.954 1.00 83.12 89 SER A CA 1
ATOM 711 C C . SER A 1 89 ? 3.527 4.255 -11.588 1.00 83.12 89 SER A C 1
ATOM 713 O O . SER A 1 89 ? 3.083 4.116 -10.443 1.00 83.12 89 SER A O 1
ATOM 715 N N . PHE A 1 90 ? 3.359 3.340 -12.541 1.00 78.19 90 PHE A N 1
ATOM 716 C CA . PHE A 1 90 ? 2.681 2.068 -12.309 1.00 78.19 90 PHE A CA 1
ATOM 717 C C . PHE A 1 90 ? 3.268 1.307 -11.111 1.00 78.19 90 PHE A C 1
ATOM 719 O O . PHE A 1 90 ? 2.537 0.696 -10.338 1.00 78.19 90 PHE A O 1
ATOM 726 N N . TYR A 1 91 ? 4.584 1.397 -10.890 1.00 80.94 91 TYR A N 1
ATOM 727 C CA . TYR A 1 91 ? 5.243 0.798 -9.728 1.00 80.94 91 TYR A CA 1
ATOM 728 C C . TYR A 1 91 ? 4.782 1.412 -8.396 1.00 80.94 91 TYR A C 1
ATOM 730 O O . TYR A 1 91 ? 4.520 0.680 -7.442 1.00 80.94 91 TYR A O 1
ATOM 738 N N . LEU A 1 92 ? 4.653 2.740 -8.318 1.00 84.62 92 LEU A N 1
ATOM 739 C CA . LEU A 1 92 ? 4.185 3.418 -7.104 1.00 84.62 92 LEU A CA 1
ATOM 740 C C . LEU A 1 92 ? 2.717 3.105 -6.821 1.00 84.62 92 LEU A C 1
ATOM 742 O O . LEU A 1 92 ? 2.359 2.784 -5.689 1.00 84.62 92 LEU A O 1
ATOM 746 N N . GLN A 1 93 ? 1.888 3.114 -7.863 1.00 83.00 93 GLN A N 1
ATOM 747 C CA . GLN A 1 93 ? 0.503 2.665 -7.768 1.00 83.00 93 GLN A CA 1
ATOM 748 C C . GLN A 1 93 ? 0.437 1.201 -7.310 1.00 83.00 93 GLN A C 1
ATOM 750 O O . GLN A 1 93 ? -0.349 0.860 -6.425 1.00 83.00 93 GLN A O 1
ATOM 755 N N . SER A 1 94 ? 1.340 0.360 -7.829 1.00 83.56 94 SER A N 1
ATOM 756 C CA . SER A 1 94 ? 1.469 -1.038 -7.423 1.00 83.56 94 SER A CA 1
ATOM 757 C C . SER A 1 94 ? 1.782 -1.178 -5.947 1.00 83.56 94 SER A C 1
ATOM 759 O O . SER A 1 94 ? 1.129 -1.946 -5.250 1.00 83.56 94 SER A O 1
ATOM 761 N N . LYS A 1 95 ? 2.726 -0.395 -5.429 1.00 87.31 95 LYS A N 1
ATOM 762 C CA . LYS A 1 95 ? 3.082 -0.418 -4.008 1.00 87.31 95 LYS A CA 1
ATOM 763 C C . LYS A 1 95 ? 1.935 0.024 -3.098 1.00 87.31 95 LYS A C 1
ATOM 765 O O . LYS A 1 95 ? 1.694 -0.643 -2.095 1.00 87.31 95 LYS A O 1
ATOM 770 N N . VAL A 1 96 ? 1.205 1.078 -3.462 1.00 91.25 96 VAL A N 1
ATOM 771 C CA . VAL A 1 96 ? 0.058 1.577 -2.680 1.00 91.25 96 VAL A CA 1
ATOM 772 C C . VAL A 1 96 ? -1.078 0.553 -2.630 1.00 91.25 96 VAL A C 1
ATOM 774 O O . VAL A 1 96 ? -1.615 0.284 -1.558 1.00 91.25 96 VAL A O 1
ATOM 777 N N . HIS A 1 97 ? -1.396 -0.087 -3.756 1.00 88.81 97 HIS A N 1
ATOM 778 C CA . HIS A 1 97 ? -2.411 -1.143 -3.793 1.00 88.81 97 HIS A CA 1
ATOM 779 C C . HIS A 1 97 ? -2.019 -2.356 -2.948 1.00 88.81 97 HIS A C 1
ATOM 781 O O . HIS A 1 97 ? -2.798 -2.834 -2.127 1.00 88.81 97 HIS A O 1
ATOM 787 N N . ARG A 1 98 ? -0.767 -2.806 -3.084 1.00 86.25 98 ARG A N 1
ATOM 788 C CA . ARG A 1 98 ? -0.232 -3.923 -2.302 1.00 86.25 98 ARG A CA 1
ATOM 789 C C . ARG A 1 98 ? -0.280 -3.643 -0.796 1.00 86.25 98 ARG A C 1
ATOM 791 O O . ARG A 1 98 ? -0.512 -4.563 -0.016 1.00 86.25 98 ARG A O 1
ATOM 798 N N . ALA A 1 99 ? -0.047 -2.394 -0.389 1.00 91.44 99 ALA A N 1
ATOM 799 C CA . ALA A 1 99 ? -0.117 -1.988 1.009 1.00 91.44 99 ALA A CA 1
ATOM 800 C C . ALA A 1 99 ? -1.549 -2.112 1.551 1.00 91.44 99 ALA A C 1
ATOM 802 O O . ALA A 1 99 ? -1.748 -2.658 2.635 1.00 91.44 99 ALA A O 1
ATOM 803 N N . LYS A 1 100 ? -2.549 -1.694 0.764 1.00 92.50 100 LYS A N 1
ATOM 804 C CA . LYS A 1 100 ? -3.965 -1.876 1.105 1.00 92.50 100 LYS A CA 1
ATOM 805 C C . LYS A 1 100 ? -4.318 -3.356 1.271 1.00 92.50 100 LYS A C 1
ATOM 807 O O . LYS A 1 100 ? -4.833 -3.722 2.319 1.00 92.50 100 LYS A O 1
ATOM 812 N N . GLU A 1 101 ? -3.974 -4.207 0.299 1.00 89.50 101 GLU A N 1
ATOM 813 C CA . GLU A 1 101 ? -4.237 -5.659 0.363 1.00 89.50 101 GLU A CA 1
ATOM 814 C C . GLU A 1 101 ? -3.628 -6.301 1.624 1.00 89.50 101 GLU A C 1
ATOM 816 O O . GLU A 1 101 ? -4.255 -7.139 2.273 1.00 89.50 101 GLU A O 1
ATOM 821 N N . CYS A 1 102 ? -2.407 -5.895 1.990 1.00 89.44 102 CYS A N 1
ATOM 822 C CA . CYS A 1 102 ? -1.722 -6.381 3.188 1.00 89.44 102 CYS A CA 1
ATOM 823 C C . CYS A 1 102 ? -2.485 -6.011 4.471 1.00 89.44 102 CYS A C 1
ATOM 825 O O . CYS A 1 102 ? -2.695 -6.863 5.335 1.00 89.44 102 CYS A O 1
ATOM 827 N N . LEU A 1 103 ? -2.948 -4.762 4.571 1.00 90.94 103 LEU A N 1
ATOM 828 C CA . LEU A 1 103 ? -3.716 -4.290 5.722 1.00 90.94 103 LEU A CA 1
ATOM 829 C C . LEU A 1 103 ? -5.129 -4.880 5.762 1.00 90.94 103 LEU A C 1
ATOM 831 O O . LEU A 1 103 ? -5.609 -5.195 6.844 1.00 90.94 103 LEU A O 1
ATOM 835 N N . GLU A 1 104 ? -5.775 -5.097 4.613 1.00 89.50 104 GLU A N 1
ATOM 836 C CA . GLU A 1 104 ? -7.071 -5.785 4.526 1.00 89.50 104 GLU A CA 1
ATOM 837 C C . GLU A 1 104 ? -6.983 -7.224 5.033 1.00 89.50 104 GLU A C 1
ATOM 839 O O . GLU A 1 104 ? -7.863 -7.671 5.769 1.00 89.50 104 GLU A O 1
ATOM 844 N N . ALA A 1 105 ? -5.924 -7.949 4.659 1.00 85.06 105 ALA A N 1
ATOM 845 C CA . ALA A 1 105 ? -5.685 -9.302 5.148 1.00 85.06 105 ALA A CA 1
ATOM 846 C C . ALA A 1 105 ? -5.497 -9.311 6.674 1.00 85.06 105 ALA A C 1
ATOM 848 O O . ALA A 1 105 ? -6.150 -10.094 7.361 1.00 85.06 105 ALA A O 1
ATOM 849 N N . ALA A 1 106 ? -4.684 -8.392 7.207 1.00 83.94 106 ALA A N 1
ATOM 850 C CA . ALA A 1 106 ? -4.467 -8.252 8.647 1.00 83.94 106 ALA A CA 1
ATOM 851 C C . ALA A 1 106 ? -5.740 -7.825 9.405 1.00 83.94 106 ALA A C 1
ATOM 853 O O . ALA A 1 106 ? -5.981 -8.278 10.521 1.00 83.94 106 ALA A O 1
ATOM 854 N N . TYR A 1 107 ? -6.575 -6.970 8.811 1.00 84.44 107 TYR A N 1
ATOM 855 C CA . TYR A 1 107 ? -7.820 -6.493 9.416 1.00 84.44 107 TYR A CA 1
ATOM 856 C C . TYR A 1 107 ? -8.894 -7.589 9.477 1.00 84.44 107 TYR A C 1
ATOM 858 O O . TYR A 1 107 ? -9.550 -7.760 10.505 1.00 84.44 107 TYR A O 1
ATOM 866 N N . LYS A 1 108 ? -9.027 -8.380 8.402 1.00 79.62 108 LYS A N 1
ATOM 867 C CA . LYS A 1 108 ? -9.929 -9.542 8.350 1.00 79.62 108 LYS A CA 1
ATOM 868 C C . LYS A 1 108 ? -9.529 -10.625 9.351 1.00 79.62 108 LYS A C 1
ATOM 870 O O . LYS A 1 108 ? -10.402 -11.174 10.016 1.00 79.62 108 LYS A O 1
ATOM 875 N N . ASP A 1 109 ? -8.232 -10.892 9.490 1.00 74.50 109 ASP A N 1
ATOM 876 C CA . ASP A 1 109 ? -7.707 -11.878 10.445 1.00 74.50 109 ASP A CA 1
ATOM 877 C C . ASP A 1 109 ? -7.965 -11.466 11.908 1.00 74.50 109 ASP A C 1
ATOM 879 O O . ASP A 1 109 ? -8.248 -12.300 12.764 1.00 74.50 109 ASP A O 1
ATOM 883 N N . LYS A 1 110 ? -7.999 -10.154 12.189 1.00 69.81 110 LYS A N 1
ATOM 884 C CA . LYS A 1 110 ? -8.355 -9.594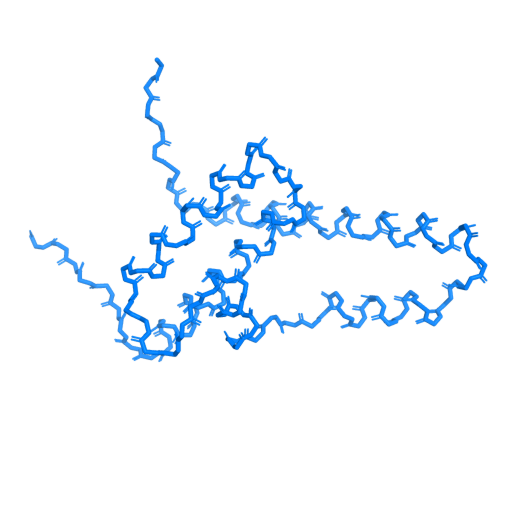 13.506 1.00 69.81 110 LYS A CA 1
ATOM 885 C C . LYS A 1 110 ? -9.862 -9.607 13.815 1.00 69.81 110 LYS A C 1
ATOM 887 O O . LYS A 1 110 ? -10.272 -9.056 14.835 1.00 69.81 110 LYS A O 1
ATOM 892 N N . GLY A 1 111 ? -10.693 -10.218 12.965 1.00 57.91 111 GLY A N 1
ATOM 893 C CA . GLY A 1 111 ? -12.125 -10.417 13.218 1.00 57.91 111 GLY A CA 1
ATOM 894 C C . GLY A 1 111 ? -12.983 -9.149 13.159 1.00 57.91 111 GLY A C 1
ATOM 895 O O . GLY A 1 111 ? -14.164 -9.195 13.494 1.00 57.91 111 GLY A O 1
ATOM 896 N N . GLN A 1 112 ? -12.434 -8.019 12.709 1.00 57.28 112 GLN A N 1
ATOM 897 C CA . GLN A 1 112 ? -13.188 -6.779 12.520 1.00 57.28 112 GLN A CA 1
ATOM 898 C C . GLN A 1 112 ? -13.812 -6.776 11.117 1.00 57.28 112 GLN A C 1
ATOM 900 O O . GLN A 1 112 ? -13.440 -6.022 10.229 1.00 57.28 112 GLN A O 1
ATOM 905 N N . GLY A 1 113 ? -14.731 -7.706 10.864 1.00 47.59 113 GLY A N 1
ATOM 906 C CA . GLY A 1 113 ? -15.482 -7.749 9.612 1.00 47.59 113 GLY A CA 1
ATOM 907 C C . GLY A 1 113 ? -16.555 -6.661 9.583 1.00 47.59 113 GLY A C 1
ATOM 908 O O . GLY A 1 113 ? -17.490 -6.731 10.365 1.00 47.59 113 GLY A O 1
ATOM 909 N N . THR A 1 114 ? -16.397 -5.684 8.683 1.00 48.00 114 THR A N 1
ATOM 910 C CA . THR A 1 114 ? -17.421 -4.814 8.053 1.00 48.00 114 THR A CA 1
ATOM 911 C C . THR A 1 114 ? -18.661 -4.415 8.883 1.00 48.00 114 THR A C 1
ATOM 913 O O . THR A 1 114 ? -19.503 -5.280 9.137 1.00 48.00 114 THR A O 1
ATOM 916 N N . PRO A 1 115 ? -18.925 -3.114 9.148 1.00 48.62 115 PRO A N 1
ATOM 917 C CA . PRO A 1 115 ? -20.286 -2.690 9.457 1.00 48.62 115 PRO A CA 1
ATOM 918 C C . PRO A 1 115 ? -21.143 -2.948 8.214 1.00 48.62 115 PRO A C 1
ATOM 920 O O . PRO A 1 115 ? -20.998 -2.295 7.182 1.00 48.62 115 PRO A O 1
ATOM 923 N N . THR A 1 116 ? -21.984 -3.974 8.283 1.00 42.12 116 THR A N 1
ATOM 924 C CA . THR A 1 116 ? -23.037 -4.213 7.299 1.00 42.12 116 THR A CA 1
ATOM 925 C C . THR A 1 116 ? -24.023 -3.050 7.439 1.00 42.12 116 THR A C 1
ATOM 927 O O . THR A 1 116 ? -24.579 -2.893 8.529 1.00 42.12 116 THR A O 1
ATOM 930 N N . PRO A 1 117 ? -24.228 -2.191 6.422 1.00 53.69 117 PRO A N 1
ATOM 931 C CA . PRO A 1 117 ? -25.296 -1.209 6.500 1.00 53.69 117 PRO A CA 1
ATOM 932 C C . PRO A 1 117 ? -26.616 -1.984 6.494 1.00 53.69 117 PRO A C 1
ATOM 934 O O . PRO A 1 117 ? -26.895 -2.735 5.558 1.00 53.69 117 PRO A O 1
ATOM 937 N N . SER A 1 118 ? -27.339 -1.874 7.610 1.00 42.84 118 SER A N 1
ATOM 938 C CA . SER A 1 118 ? -28.706 -2.379 7.774 1.00 42.84 118 SER A CA 1
ATOM 939 C C . SER A 1 118 ? -29.690 -1.587 6.923 1.00 42.84 118 SER A C 1
ATOM 941 O O . SER A 1 118 ? -29.434 -0.379 6.710 1.00 42.84 118 SER A O 1
#

Secondary structure (DSSP, 8-state):
---------HHHHHHHHHHHHHHHHHHHHHHHHHHS--SHHHHHHHHHHT-PPPHHHHHHHHT--TT--HHHHHHHHHHHHHHHHHHS-HHHHHHHHHHHHHHHHHHHHTT-------

InterPro domains:
  IPR005341 Mitochondrial import inner membrane translocase subunit Tim16 [PTHR12388] (31-114)
  IPR036869 Chaperone J-domain superfamily [G3DSA:1.10.287.110] (53-111)